Protein AF-W1XBN8-F1 (afdb_monomer_lite)

Structure (mmCIF, N/CA/C/O backbone):
data_AF-W1XBN8-F1
#
_entry.id   AF-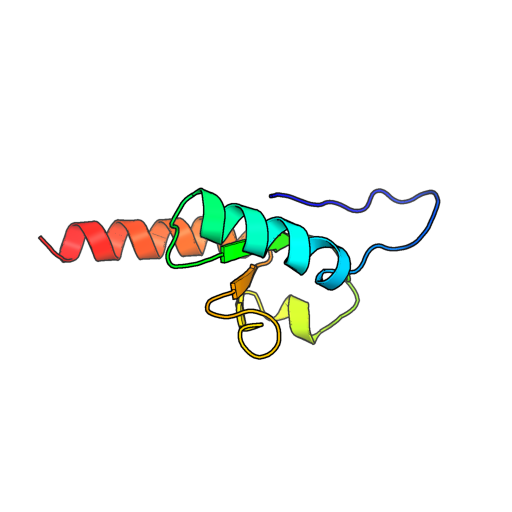W1XBN8-F1
#
loop_
_atom_site.group_PDB
_atom_site.id
_atom_site.type_symbol
_atom_site.label_atom_id
_atom_site.label_alt_id
_atom_site.label_comp_id
_atom_site.label_asym_id
_atom_site.label_entity_id
_atom_site.label_seq_id
_atom_site.pdbx_PDB_ins_code
_atom_site.Cartn_x
_atom_site.Cartn_y
_atom_site.Cartn_z
_atom_site.occupancy
_atom_site.B_iso_or_equiv
_atom_site.auth_seq_id
_atom_site.auth_comp_id
_atom_site.auth_asym_id
_atom_site.auth_atom_id
_atom_site.pdbx_PDB_model_num
ATOM 1 N N . GLU A 1 1 ? 3.577 6.410 3.152 1.00 52.31 1 GLU A N 1
ATOM 2 C CA . GLU A 1 1 ? 4.851 7.047 2.748 1.00 52.31 1 GLU A CA 1
ATOM 3 C C . GLU A 1 1 ? 5.070 6.806 1.252 1.00 52.31 1 GLU A C 1
ATOM 5 O O . GLU A 1 1 ? 4.577 5.789 0.772 1.00 52.31 1 GLU A O 1
ATOM 10 N N . MET A 1 2 ? 5.711 7.723 0.514 1.00 62.19 2 MET A N 1
ATOM 11 C CA . MET A 1 2 ? 6.038 7.552 -0.915 1.00 62.19 2 MET A CA 1
ATOM 12 C C . MET A 1 2 ? 7.558 7.409 -1.079 1.00 62.19 2 MET A C 1
ATOM 14 O O . MET A 1 2 ? 8.293 8.274 -0.602 1.00 62.19 2 MET A O 1
ATOM 18 N N . LYS A 1 3 ? 8.030 6.339 -1.737 1.00 66.31 3 LYS A N 1
ATOM 19 C CA . LYS A 1 3 ? 9.463 6.078 -1.990 1.00 66.31 3 LYS A CA 1
ATOM 20 C C . LYS A 1 3 ? 9.758 5.977 -3.488 1.00 66.31 3 LYS A C 1
ATOM 22 O O . LYS A 1 3 ? 9.050 5.269 -4.206 1.00 66.31 3 LYS A O 1
ATOM 27 N N . ASN A 1 4 ? 10.819 6.659 -3.921 1.00 60.06 4 ASN A N 1
ATOM 28 C CA . ASN A 1 4 ? 11.351 6.640 -5.286 1.00 60.06 4 ASN A CA 1
ATOM 29 C C . ASN A 1 4 ? 12.836 6.253 -5.266 1.00 60.06 4 ASN A C 1
ATOM 31 O O . ASN A 1 4 ? 13.562 6.665 -4.363 1.00 60.06 4 ASN A O 1
ATOM 35 N N . GLU A 1 5 ? 13.280 5.522 -6.286 1.00 55.94 5 GLU A N 1
ATOM 36 C CA . GLU A 1 5 ? 14.697 5.303 -6.597 1.00 55.94 5 GLU A CA 1
ATOM 37 C C . GLU A 1 5 ? 15.132 6.323 -7.661 1.00 55.94 5 GLU A C 1
ATOM 39 O O . GLU A 1 5 ? 14.455 6.484 -8.675 1.00 55.94 5 GLU A O 1
ATOM 44 N N . ALA A 1 6 ? 16.232 7.042 -7.421 1.00 53.09 6 ALA A N 1
ATOM 45 C CA . ALA A 1 6 ? 16.903 7.863 -8.427 1.00 53.09 6 ALA A CA 1
ATOM 46 C C . ALA A 1 6 ? 18.202 7.158 -8.842 1.00 53.09 6 ALA A C 1
ATOM 48 O O . ALA A 1 6 ? 19.002 6.786 -7.983 1.00 53.09 6 ALA A O 1
ATOM 49 N N . ASP A 1 7 ? 18.389 6.957 -10.148 1.00 54.72 7 ASP A N 1
ATOM 50 C CA . ASP A 1 7 ? 19.576 6.346 -10.749 1.00 54.72 7 ASP A CA 1
ATOM 51 C C . ASP A 1 7 ? 20.861 7.066 -10.314 1.00 54.72 7 ASP A C 1
ATOM 53 O O . ASP A 1 7 ? 21.067 8.237 -10.635 1.00 54.72 7 ASP A O 1
ATOM 57 N N . GLY A 1 8 ? 21.757 6.371 -9.608 1.00 52.81 8 GLY A N 1
ATOM 58 C CA . GLY A 1 8 ? 23.105 6.899 -9.397 1.00 52.81 8 GLY A CA 1
ATOM 59 C C . GLY A 1 8 ? 23.973 6.155 -8.398 1.00 52.81 8 GLY A C 1
ATOM 60 O O . GLY A 1 8 ? 25.079 5.755 -8.748 1.00 52.81 8 GLY A O 1
ATOM 61 N N . THR A 1 9 ? 23.520 5.939 -7.166 1.00 49.03 9 THR A N 1
ATOM 62 C CA . THR A 1 9 ? 24.430 5.474 -6.107 1.00 49.03 9 THR A CA 1
ATOM 63 C C . THR A 1 9 ? 23.682 4.870 -4.921 1.00 49.03 9 THR A C 1
ATOM 65 O O . THR A 1 9 ? 22.664 5.401 -4.500 1.00 49.03 9 THR A O 1
ATOM 68 N N . GLU A 1 10 ? 24.272 3.803 -4.367 1.00 50.25 10 GLU A N 1
ATOM 69 C CA . GLU A 1 10 ? 24.077 3.276 -3.005 1.00 50.25 10 GLU A CA 1
ATOM 70 C C . GLU A 1 10 ? 22.771 2.506 -2.712 1.00 50.25 10 GLU A C 1
ATOM 72 O O . GLU A 1 10 ? 21.711 3.074 -2.520 1.00 50.25 10 GLU A O 1
ATOM 77 N N . LYS A 1 11 ? 22.903 1.168 -2.620 1.00 53.72 11 LYS A N 1
ATOM 78 C CA . LYS A 1 11 ? 21.932 0.180 -2.097 1.00 53.72 11 LYS A CA 1
ATOM 79 C C . LYS A 1 11 ? 20.477 0.380 -2.556 1.00 53.72 11 LYS A C 1
ATOM 81 O O . LYS A 1 11 ? 19.704 1.060 -1.894 1.00 53.72 11 LYS A O 1
ATOM 86 N N . LYS A 1 12 ? 20.084 -0.342 -3.617 1.00 70.06 12 LYS A N 1
ATOM 87 C CA . LYS A 1 12 ? 18.669 -0.545 -3.981 1.00 70.06 12 LYS A CA 1
ATOM 88 C C . LYS A 1 12 ? 17.881 -0.954 -2.733 1.00 70.06 12 LYS A C 1
ATOM 90 O O . LYS A 1 12 ? 18.147 -2.017 -2.163 1.00 70.06 12 LYS A O 1
ATOM 95 N N . HIS A 1 13 ? 16.981 -0.085 -2.293 1.00 82.75 13 HIS A N 1
ATOM 96 C CA . HIS A 1 13 ? 16.163 -0.322 -1.115 1.00 82.75 13 HIS A CA 1
ATOM 97 C C . HIS A 1 13 ? 15.035 -1.277 -1.483 1.00 82.75 13 HIS A C 1
ATOM 99 O O . HIS A 1 13 ? 14.462 -1.195 -2.568 1.00 82.75 13 HIS A O 1
ATOM 105 N N . LYS A 1 14 ? 14.700 -2.189 -0.575 1.00 90.69 14 LYS A N 1
ATOM 106 C CA . LYS A 1 14 ? 13.571 -3.102 -0.771 1.00 90.69 14 LYS A CA 1
ATOM 107 C C . LYS A 1 14 ? 12.335 -2.560 -0.082 1.00 90.69 14 LYS A C 1
ATOM 109 O O . LYS A 1 14 ? 12.433 -1.836 0.904 1.00 90.69 14 LYS A O 1
ATOM 114 N N . ASN A 1 15 ? 11.157 -2.966 -0.547 1.00 92.44 15 ASN A N 1
ATOM 115 C CA . ASN A 1 15 ? 9.902 -2.606 0.111 1.00 92.44 15 ASN A CA 1
ATOM 116 C C . ASN A 1 15 ? 9.901 -3.026 1.591 1.00 92.44 15 ASN A C 1
ATOM 118 O O . ASN A 1 15 ? 9.470 -2.253 2.448 1.00 92.44 15 ASN A O 1
ATOM 122 N N . ALA A 1 16 ? 10.470 -4.201 1.885 1.00 93.31 16 ALA A N 1
ATOM 123 C CA . ALA A 1 16 ? 10.588 -4.749 3.234 1.00 93.31 16 ALA A CA 1
ATOM 124 C C . ALA A 1 16 ? 11.368 -3.858 4.215 1.00 93.31 16 ALA A C 1
ATOM 126 O O . ALA A 1 16 ? 11.088 -3.883 5.415 1.00 93.31 16 ALA A O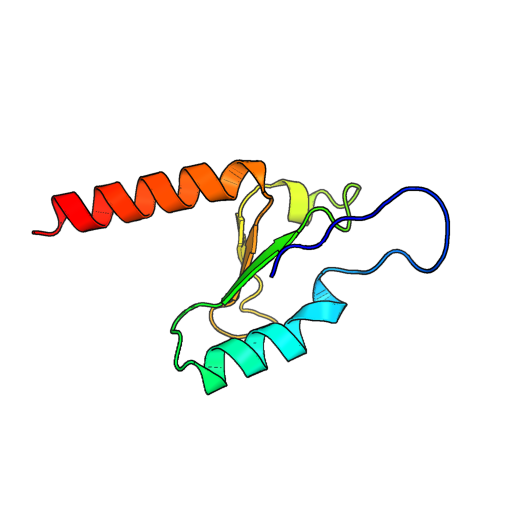 1
ATOM 127 N N . ASP A 1 17 ? 12.279 -3.011 3.721 1.00 93.94 17 ASP A N 1
ATOM 128 C CA . ASP A 1 17 ? 13.047 -2.090 4.566 1.00 93.94 17 ASP A CA 1
ATOM 129 C C . ASP A 1 17 ? 12.136 -1.071 5.284 1.00 93.94 17 ASP A C 1
ATOM 131 O O . ASP A 1 17 ? 12.507 -0.536 6.328 1.00 93.94 17 ASP A O 1
ATOM 135 N N . PHE A 1 18 ? 10.926 -0.829 4.763 1.00 95.00 18 PHE A N 1
ATOM 136 C CA . PHE A 1 18 ? 9.988 0.182 5.265 1.00 95.00 18 PHE A CA 1
ATOM 137 C C . PHE A 1 18 ? 8.822 -0.394 6.078 1.00 95.00 18 PHE A C 1
ATOM 139 O O . PHE A 1 18 ? 8.094 0.362 6.724 1.00 95.00 18 PHE A O 1
ATOM 146 N N . TYR A 1 19 ? 8.621 -1.716 6.087 1.00 96.00 19 TYR A N 1
ATOM 147 C CA . TYR A 1 19 ? 7.427 -2.314 6.699 1.00 96.00 19 TYR A CA 1
ATOM 148 C C . TYR A 1 19 ? 7.349 -2.071 8.207 1.00 96.00 19 TYR A C 1
ATOM 150 O O . TYR A 1 19 ? 6.291 -1.727 8.732 1.00 96.00 19 TYR A O 1
ATOM 158 N N . LYS A 1 20 ? 8.479 -2.179 8.915 1.00 96.88 20 LYS A N 1
ATOM 159 C CA . LYS A 1 20 ? 8.529 -1.984 10.370 1.00 96.88 20 LYS A CA 1
ATOM 160 C C . LYS A 1 20 ? 8.107 -0.575 10.789 1.00 96.88 20 LYS A C 1
ATOM 162 O O . LYS A 1 20 ? 7.384 -0.419 11.772 1.00 96.88 20 LYS A O 1
ATOM 167 N N . GLU A 1 21 ? 8.587 0.440 10.076 1.00 96.50 21 GLU A N 1
ATOM 168 C CA . GLU A 1 21 ? 8.248 1.835 10.357 1.00 96.50 21 GLU A CA 1
ATOM 169 C C . GLU A 1 21 ? 6.785 2.116 10.007 1.00 96.50 21 GLU A C 1
ATOM 171 O O . GLU A 1 21 ? 6.055 2.677 10.822 1.00 96.50 21 GLU A O 1
ATOM 176 N N . LEU A 1 22 ? 6.316 1.613 8.864 1.00 96.94 22 LEU A N 1
ATOM 177 C CA . LEU A 1 22 ? 4.926 1.761 8.446 1.00 96.94 22 LEU A CA 1
ATOM 178 C C . LEU A 1 22 ? 3.933 1.090 9.411 1.00 96.94 22 LEU A C 1
ATOM 180 O O . LEU A 1 22 ? 2.880 1.654 9.709 1.00 96.94 22 LEU A O 1
ATOM 184 N N . ASP A 1 23 ? 4.244 -0.103 9.915 1.00 97.12 23 ASP A N 1
ATOM 185 C CA . ASP A 1 23 ? 3.393 -0.794 10.887 1.00 97.12 23 ASP A CA 1
ATOM 186 C C . ASP A 1 23 ? 3.406 -0.107 12.261 1.00 97.12 23 ASP A C 1
ATOM 188 O O . ASP A 1 23 ? 2.365 -0.020 12.918 1.00 97.12 23 ASP A O 1
ATOM 192 N N . LYS A 1 24 ? 4.550 0.450 12.682 1.00 97.12 24 LYS A N 1
ATOM 193 C CA . LYS A 1 24 ? 4.615 1.315 13.868 1.00 97.12 24 LYS A CA 1
ATOM 194 C C . LYS A 1 24 ? 3.666 2.505 13.703 1.00 97.12 24 LYS A C 1
ATOM 196 O O . LYS A 1 24 ? 2.804 2.711 14.556 1.00 97.12 24 LYS A O 1
ATOM 201 N N . ASP A 1 25 ? 3.765 3.212 12.582 1.00 96.38 25 ASP A N 1
ATOM 202 C CA . ASP A 1 25 ? 2.896 4.336 12.235 1.00 96.38 25 ASP A CA 1
ATOM 203 C C . ASP A 1 25 ? 1.411 3.951 12.244 1.00 96.38 25 ASP A C 1
ATOM 205 O O . ASP A 1 25 ? 0.579 4.677 12.794 1.00 96.38 25 ASP A O 1
ATOM 209 N N . ARG A 1 26 ? 1.068 2.790 11.671 1.00 96.62 26 ARG A N 1
ATOM 210 C CA . ARG A 1 26 ? -0.298 2.247 11.658 1.00 96.62 26 ARG A CA 1
ATOM 211 C C . ARG A 1 26 ? -0.840 2.066 13.075 1.00 96.62 26 ARG A C 1
ATOM 213 O O . ARG A 1 26 ? -1.962 2.488 13.356 1.00 96.62 26 ARG A O 1
ATOM 220 N N . ARG A 1 27 ? -0.051 1.466 13.973 1.00 96.00 27 ARG A N 1
ATOM 221 C CA . ARG A 1 27 ? -0.441 1.220 15.373 1.00 96.00 27 ARG A CA 1
ATOM 222 C C . ARG A 1 27 ? -0.562 2.515 16.169 1.00 96.00 27 ARG A C 1
ATOM 224 O O . ARG A 1 27 ? -1.542 2.689 16.889 1.00 96.00 27 ARG A O 1
ATOM 231 N N . GLU A 1 28 ? 0.390 3.432 16.014 1.00 97.31 28 GLU A N 1
ATOM 232 C CA . GLU A 1 28 ? 0.387 4.730 16.703 1.00 97.31 28 GLU A CA 1
ATOM 233 C C . GLU A 1 28 ? -0.808 5.593 16.286 1.00 97.31 28 GLU A C 1
ATOM 235 O O . GLU A 1 28 ? -1.463 6.207 17.129 1.00 97.31 28 GLU A O 1
ATOM 240 N N . LYS A 1 29 ? -1.150 5.580 14.994 1.00 95.81 29 LYS A N 1
ATOM 241 C CA . LYS A 1 29 ? -2.283 6.331 14.434 1.00 95.81 29 LYS A CA 1
ATOM 242 C C . LYS A 1 29 ? -3.618 5.586 14.539 1.00 95.81 29 LYS A C 1
ATOM 244 O O . LYS A 1 29 ? -4.643 6.134 14.144 1.00 95.81 29 LYS A O 1
ATOM 249 N N . LYS A 1 30 ? -3.623 4.361 15.084 1.00 94.06 30 LYS A N 1
ATOM 250 C CA . LYS A 1 30 ? -4.796 3.472 15.186 1.00 94.06 30 LYS A CA 1
ATOM 251 C C . LYS A 1 30 ? -5.496 3.255 13.837 1.00 94.06 30 LYS A C 1
ATOM 253 O O . LYS A 1 30 ? -6.721 3.167 13.770 1.00 94.06 30 LYS A O 1
ATOM 258 N N . CYS A 1 31 ? -4.720 3.181 12.760 1.00 92.88 31 CYS A N 1
ATOM 259 C CA . CYS A 1 31 ? -5.235 2.890 11.430 1.00 92.88 31 CYS A CA 1
ATOM 260 C C . CYS A 1 31 ? -5.496 1.388 11.285 1.00 92.88 31 CYS A C 1
ATOM 262 O O . CYS A 1 31 ? -4.693 0.559 11.713 1.00 92.88 31 CYS A O 1
ATOM 264 N N . GLU A 1 32 ? -6.605 1.030 10.641 1.00 92.62 32 GLU A N 1
ATOM 265 C CA . GLU A 1 32 ? -6.910 -0.376 10.384 1.00 92.62 32 GLU A CA 1
ATOM 266 C C . GLU A 1 32 ? -5.944 -0.984 9.356 1.00 92.62 32 GLU A C 1
ATOM 268 O O . GLU A 1 32 ? -5.436 -2.083 9.569 1.00 92.62 32 GLU A O 1
ATOM 273 N N . TYR A 1 33 ? -5.639 -0.233 8.295 1.00 92.75 33 TYR A N 1
ATOM 274 C CA . TYR A 1 33 ? -4.815 -0.677 7.173 1.00 92.75 33 TYR A CA 1
ATOM 275 C C . TYR A 1 33 ? -3.557 0.179 7.018 1.00 92.75 33 TYR A C 1
ATOM 277 O O . TYR A 1 33 ? -3.584 1.391 7.245 1.00 92.75 33 TYR A O 1
ATOM 285 N N . ALA A 1 34 ? -2.468 -0.453 6.582 1.00 95.38 34 ALA A N 1
ATOM 286 C CA . ALA A 1 34 ? -1.249 0.212 6.135 1.00 95.38 34 ALA A CA 1
ATOM 287 C C . ALA A 1 34 ? -1.079 0.039 4.623 1.00 95.38 34 ALA A C 1
ATOM 289 O O . ALA A 1 34 ? -1.149 -1.075 4.111 1.00 95.38 34 ALA A O 1
ATOM 290 N N . VAL A 1 35 ? -0.812 1.134 3.912 1.00 93.94 35 VAL A N 1
ATOM 291 C CA . VAL A 1 35 ? -0.549 1.108 2.467 1.00 93.94 35 VAL A CA 1
ATOM 292 C C . VAL A 1 35 ? 0.801 1.763 2.194 1.00 93.94 35 VAL A C 1
ATOM 294 O O . VAL A 1 35 ? 0.981 2.962 2.429 1.00 93.94 35 VAL A O 1
ATOM 297 N N . LEU A 1 36 ? 1.753 0.974 1.697 1.00 94.94 36 LEU A N 1
ATOM 298 C CA . LEU A 1 36 ? 3.033 1.454 1.188 1.00 94.94 36 LEU A CA 1
ATOM 299 C C . LEU A 1 36 ? 2.892 1.767 -0.300 1.00 94.94 36 LEU A C 1
ATOM 301 O O . LEU A 1 36 ? 2.597 0.875 -1.090 1.00 94.94 36 LEU A O 1
ATOM 305 N N . VAL A 1 37 ? 3.138 3.016 -0.698 1.00 93.06 37 VAL A N 1
ATOM 306 C CA . VAL A 1 37 ? 3.156 3.403 -2.114 1.00 93.06 37 VAL A CA 1
ATOM 307 C C . VAL A 1 37 ? 4.609 3.488 -2.575 1.00 93.06 37 VAL 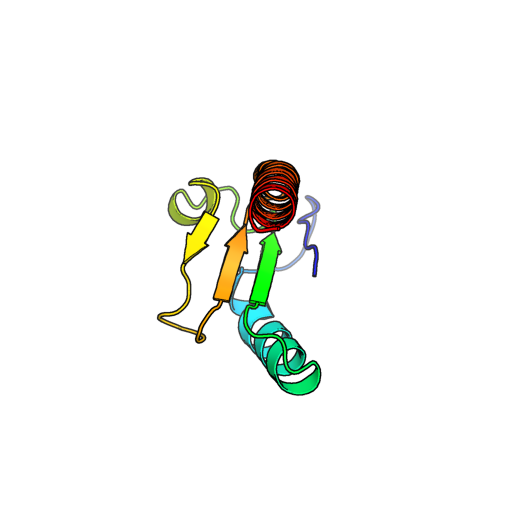A C 1
ATOM 309 O O . VAL A 1 37 ? 5.359 4.335 -2.088 1.00 93.06 37 VAL A O 1
ATOM 312 N N . SER A 1 38 ? 5.023 2.601 -3.482 1.00 90.12 38 SER A N 1
ATOM 313 C CA . SER A 1 38 ? 6.447 2.389 -3.776 1.00 90.12 38 SER A CA 1
ATOM 314 C C . SER A 1 38 ? 6.745 2.159 -5.257 1.00 90.12 38 SER A C 1
ATOM 316 O O . SER A 1 38 ? 6.072 1.370 -5.925 1.00 90.12 38 SER A O 1
ATOM 318 N N . MET A 1 39 ? 7.801 2.813 -5.750 1.00 89.38 39 MET A N 1
ATOM 319 C CA . MET A 1 39 ? 8.428 2.547 -7.055 1.00 89.38 39 MET A CA 1
ATOM 320 C C . MET A 1 39 ? 9.658 1.627 -6.954 1.00 89.38 39 MET A C 1
ATOM 322 O O . MET A 1 39 ? 10.294 1.358 -7.968 1.00 89.38 39 MET A O 1
ATOM 326 N N . LEU A 1 40 ? 9.997 1.147 -5.752 1.00 90.06 40 LEU A N 1
ATOM 327 C CA . LEU A 1 40 ? 11.156 0.281 -5.513 1.00 90.06 40 LEU A CA 1
ATOM 328 C C . LEU A 1 40 ? 10.963 -1.105 -6.124 1.00 90.06 40 LEU A C 1
ATOM 330 O O . LEU A 1 40 ? 9.832 -1.563 -6.302 1.00 90.06 40 LEU A O 1
ATOM 334 N N . GLU A 1 41 ? 12.067 -1.808 -6.371 1.00 88.31 41 GLU A N 1
ATOM 335 C CA . GLU A 1 41 ? 12.040 -3.162 -6.936 1.00 88.31 41 GLU A CA 1
ATOM 336 C C . GLU A 1 41 ? 11.254 -3.199 -8.261 1.00 88.31 41 GLU A C 1
ATOM 338 O O . GLU A 1 41 ? 10.351 -4.017 -8.443 1.00 88.31 41 GLU A O 1
ATOM 343 N N . ALA A 1 42 ? 11.554 -2.269 -9.175 1.00 85.25 42 ALA A N 1
ATOM 344 C CA . ALA A 1 42 ? 10.877 -2.159 -10.470 1.00 85.25 42 ALA A CA 1
ATOM 345 C C . ALA A 1 42 ? 11.011 -3.429 -11.332 1.00 85.25 42 ALA A C 1
ATOM 347 O O . ALA A 1 42 ? 10.112 -3.731 -12.108 1.00 85.25 42 ALA A O 1
ATOM 348 N N . ASP A 1 43 ? 12.083 -4.203 -11.144 1.00 85.38 43 ASP A N 1
ATOM 349 C CA . ASP A 1 43 ? 12.333 -5.469 -11.847 1.00 85.38 43 ASP A CA 1
ATOM 350 C C . ASP A 1 43 ? 11.621 -6.678 -11.193 1.00 85.38 43 ASP A C 1
ATOM 352 O O . ASP A 1 43 ? 11.764 -7.808 -11.653 1.00 85.38 43 ASP A O 1
ATOM 356 N N . ASN A 1 44 ? 10.890 -6.477 -10.087 1.00 86.94 44 ASN A N 1
ATOM 357 C CA . ASN A 1 44 ? 10.196 -7.545 -9.368 1.00 86.94 44 ASN A CA 1
ATOM 358 C C . ASN A 1 44 ? 8.735 -7.659 -9.835 1.00 86.94 44 ASN A C 1
ATOM 360 O O . ASN A 1 44 ? 7.874 -6.867 -9.435 1.00 86.94 44 ASN A O 1
ATOM 364 N N . ASP A 1 45 ? 8.453 -8.686 -10.642 1.00 86.94 45 ASP A N 1
ATOM 365 C CA . ASP A 1 45 ? 7.126 -8.952 -11.213 1.00 86.94 45 ASP A CA 1
ATOM 366 C C . ASP A 1 45 ? 6.023 -9.074 -10.158 1.00 86.94 45 ASP A C 1
ATOM 368 O O . ASP A 1 45 ? 4.894 -8.650 -10.405 1.00 86.94 45 ASP A O 1
ATOM 372 N N . TYR A 1 46 ? 6.343 -9.573 -8.958 1.00 88.81 46 TYR A N 1
ATOM 373 C CA . TYR A 1 46 ? 5.384 -9.687 -7.859 1.00 88.81 46 TYR A CA 1
ATOM 374 C C . TYR A 1 46 ? 4.777 -8.322 -7.500 1.00 88.81 46 TYR A C 1
ATOM 376 O O . TYR A 1 46 ? 3.555 -8.178 -7.443 1.00 88.81 46 TYR A O 1
ATOM 384 N N . PHE A 1 47 ? 5.619 -7.293 -7.355 1.00 87.56 47 PHE A N 1
ATOM 385 C CA . PHE A 1 47 ? 5.195 -5.933 -7.001 1.00 87.56 47 PHE A CA 1
ATOM 386 C C . PHE A 1 47 ? 4.652 -5.123 -8.185 1.00 87.56 47 PHE A C 1
ATOM 388 O O . PHE A 1 47 ? 4.004 -4.096 -7.982 1.00 87.56 47 PHE A O 1
ATOM 395 N N . ASN A 1 48 ? 4.850 -5.588 -9.419 1.00 85.25 48 ASN A N 1
ATOM 396 C CA . ASN A 1 48 ? 4.321 -4.940 -10.622 1.00 85.25 48 ASN A CA 1
ATOM 397 C C . ASN A 1 48 ? 2.867 -5.315 -10.945 1.00 85.25 48 ASN A C 1
ATOM 399 O O . ASN A 1 48 ? 2.270 -4.721 -11.840 1.00 85.25 48 ASN A O 1
ATOM 403 N N . THR A 1 49 ? 2.261 -6.230 -10.183 1.00 84.25 49 THR A N 1
ATOM 404 C CA . THR A 1 49 ? 0.848 -6.627 -10.336 1.00 84.25 49 THR A CA 1
ATOM 405 C C . THR A 1 49 ? -0.160 -5.562 -9.874 1.00 84.25 49 THR A C 1
ATOM 407 O O . THR A 1 49 ? -1.353 -5.679 -10.149 1.00 84.25 49 THR A O 1
ATOM 410 N N . GLY A 1 50 ? 0.305 -4.490 -9.221 1.00 82.25 50 GLY A N 1
ATOM 411 C CA . GLY A 1 50 ? -0.482 -3.297 -8.903 1.00 82.25 50 GLY A CA 1
ATOM 412 C C . GLY A 1 50 ? -0.755 -3.114 -7.412 1.00 82.25 50 GLY A C 1
ATOM 413 O O . GLY A 1 50 ? -0.209 -2.181 -6.821 1.00 82.25 50 GLY A O 1
ATOM 414 N N . ILE A 1 51 ? -1.589 -3.976 -6.817 1.00 90.56 51 ILE A N 1
ATOM 415 C CA . ILE A 1 51 ? -1.891 -4.004 -5.374 1.00 90.56 51 ILE A CA 1
ATOM 416 C C . ILE A 1 51 ? -1.491 -5.374 -4.837 1.00 90.56 51 ILE A C 1
ATOM 418 O O . ILE A 1 51 ? -2.070 -6.387 -5.220 1.00 90.56 51 ILE A O 1
ATOM 422 N N . VAL A 1 52 ? -0.520 -5.390 -3.932 1.00 93.44 52 VAL A N 1
ATOM 423 C CA . VAL A 1 52 ? 0.041 -6.611 -3.362 1.00 93.44 52 VAL A CA 1
ATOM 424 C C . VAL A 1 52 ? -0.276 -6.689 -1.880 1.00 93.44 52 VAL A C 1
ATOM 426 O O . VAL A 1 52 ? -0.003 -5.751 -1.131 1.00 93.44 52 VAL A O 1
ATOM 429 N N . ASP A 1 53 ? -0.824 -7.826 -1.461 1.00 94.19 53 ASP A N 1
ATOM 430 C CA . ASP A 1 53 ? -1.049 -8.158 -0.058 1.00 94.19 53 ASP A CA 1
ATOM 431 C C . ASP A 1 53 ? 0.253 -8.678 0.576 1.00 94.19 53 ASP A C 1
ATOM 433 O O . ASP A 1 53 ? 0.848 -9.656 0.114 1.00 94.19 53 ASP A O 1
ATOM 437 N N . VAL A 1 54 ? 0.709 -8.007 1.636 1.00 94.75 54 VAL A N 1
ATOM 438 C CA . VAL A 1 54 ? 1.887 -8.402 2.429 1.00 94.75 54 VAL A CA 1
ATOM 439 C C . VAL A 1 54 ? 1.515 -8.705 3.886 1.00 94.75 54 VAL A C 1
ATOM 441 O O . VAL A 1 54 ? 2.362 -8.690 4.778 1.00 94.75 54 VAL A O 1
ATOM 444 N N . SER A 1 55 ? 0.245 -9.043 4.132 1.00 93.31 55 SER A N 1
ATOM 445 C CA . SER A 1 55 ? -0.292 -9.388 5.455 1.00 93.31 55 SER A CA 1
ATOM 446 C C . SER A 1 55 ? 0.369 -10.597 6.114 1.00 93.31 55 SER A C 1
ATOM 448 O O . SER A 1 55 ? 0.318 -10.726 7.336 1.00 93.31 55 SER A O 1
ATOM 450 N N . HIS A 1 56 ? 1.027 -11.448 5.322 1.00 93.50 56 HIS A N 1
ATOM 451 C CA . HIS A 1 56 ? 1.835 -12.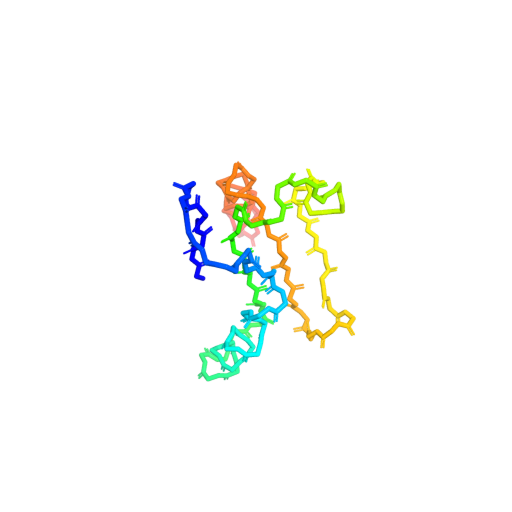561 5.812 1.00 93.50 56 HIS A CA 1
ATOM 452 C C . HIS A 1 56 ? 3.091 -12.105 6.577 1.00 93.50 56 HIS A C 1
ATOM 454 O O . HIS A 1 56 ? 3.575 -12.855 7.421 1.00 93.50 56 HIS A O 1
ATOM 460 N N . GLU A 1 57 ? 3.601 -10.895 6.317 1.00 94.25 57 GLU A N 1
ATOM 461 C CA . GLU A 1 57 ? 4.686 -10.285 7.098 1.00 94.25 57 GLU A CA 1
ATOM 462 C C . GLU A 1 57 ? 4.152 -9.326 8.168 1.00 94.25 57 GLU A C 1
ATOM 464 O O . GLU A 1 57 ? 4.554 -9.403 9.331 1.00 94.25 57 GLU A O 1
ATOM 469 N N . TYR A 1 58 ? 3.230 -8.434 7.790 1.00 95.50 58 TYR A N 1
ATOM 470 C CA . TYR A 1 58 ? 2.643 -7.436 8.686 1.00 95.50 58 TYR A CA 1
ATOM 471 C C . TYR A 1 58 ? 1.137 -7.322 8.480 1.00 95.50 58 TYR A C 1
ATOM 473 O O . TYR A 1 58 ? 0.675 -6.955 7.406 1.00 95.50 58 TYR A O 1
ATOM 481 N N . GLU A 1 59 ? 0.366 -7.579 9.535 1.00 95.00 59 GLU A N 1
ATOM 482 C CA . GLU A 1 59 ? -1.096 -7.638 9.484 1.00 95.00 59 GLU A CA 1
ATOM 483 C C . GLU A 1 59 ? -1.733 -6.405 8.807 1.00 95.00 59 GLU A C 1
ATOM 485 O O . GLU A 1 59 ? -1.422 -5.260 9.151 1.00 95.00 59 GLU A O 1
ATOM 490 N N . LYS A 1 60 ? -2.672 -6.649 7.878 1.00 94.56 60 LYS A N 1
ATOM 491 C CA . LYS A 1 60 ? -3.439 -5.616 7.153 1.00 94.56 60 LYS A CA 1
ATOM 492 C C . LYS A 1 60 ? -2.566 -4.597 6.396 1.00 94.56 60 LYS A C 1
ATOM 494 O O . LYS A 1 60 ? -2.908 -3.411 6.320 1.00 94.56 60 LYS A O 1
ATOM 499 N N . MET A 1 61 ? -1.444 -5.049 5.835 1.00 96.69 61 MET A N 1
ATOM 500 C CA . MET A 1 61 ? -0.527 -4.219 5.053 1.00 96.69 61 MET A CA 1
ATOM 501 C C . MET A 1 61 ? -0.551 -4.561 3.559 1.00 96.69 61 MET A C 1
ATOM 503 O O . MET A 1 61 ? -0.549 -5.729 3.172 1.00 96.69 61 MET A O 1
ATOM 507 N N . TYR A 1 62 ? -0.512 -3.520 2.727 1.00 94.94 62 TYR A N 1
ATOM 508 C CA . TYR A 1 62 ? -0.484 -3.618 1.270 1.00 94.94 62 TYR A CA 1
ATOM 509 C C . TYR A 1 62 ? 0.644 -2.776 0.672 1.00 94.94 62 TYR A C 1
ATOM 511 O O . TYR A 1 62 ? 0.938 -1.682 1.160 1.00 94.94 62 TYR A O 1
ATOM 519 N N . VAL A 1 63 ? 1.229 -3.250 -0.426 1.00 94.75 63 VAL A N 1
ATOM 520 C CA . VAL A 1 63 ? 2.166 -2.487 -1.264 1.00 94.75 63 VAL A CA 1
ATOM 521 C C . VAL A 1 63 ? 1.480 -2.153 -2.583 1.00 94.75 63 VAL A C 1
ATOM 523 O O . VAL A 1 63 ? 0.899 -3.024 -3.224 1.00 94.75 63 VAL A O 1
ATOM 526 N N . VAL A 1 64 ? 1.522 -0.885 -2.985 1.00 93.12 64 VAL A N 1
ATOM 527 C CA . VAL A 1 64 ? 0.803 -0.372 -4.154 1.00 93.12 64 VAL A CA 1
ATOM 528 C C . VAL A 1 64 ? 1.740 0.441 -5.042 1.00 93.12 64 VAL A C 1
ATOM 530 O O . VAL A 1 64 ? 2.480 1.306 -4.567 1.00 93.12 64 VAL A O 1
ATOM 533 N N . ARG A 1 65 ? 1.689 0.206 -6.356 1.00 90.94 65 ARG A N 1
ATOM 534 C CA . ARG A 1 65 ? 2.368 1.069 -7.335 1.00 90.94 65 ARG A CA 1
ATOM 535 C C . ARG A 1 65 ? 1.624 2.414 -7.462 1.00 90.94 65 ARG A C 1
ATOM 537 O O . ARG A 1 65 ? 0.391 2.410 -7.525 1.00 90.94 65 ARG A O 1
ATOM 544 N N . PRO A 1 66 ? 2.312 3.570 -7.547 1.00 88.12 66 PRO A N 1
ATOM 545 C CA . PRO A 1 66 ? 1.676 4.895 -7.573 1.00 88.12 66 PRO A CA 1
ATOM 546 C C . PRO A 1 66 ? 0.562 5.066 -8.614 1.00 88.12 66 PRO A C 1
ATOM 548 O O . PRO A 1 66 ? -0.430 5.742 -8.346 1.00 88.12 66 PRO A O 1
ATOM 551 N N . GLN A 1 67 ? 0.685 4.420 -9.776 1.00 85.69 67 GLN A N 1
ATOM 552 C CA . GLN A 1 67 ? -0.296 4.471 -10.865 1.00 85.69 67 GLN A CA 1
ATOM 553 C C . GLN A 1 67 ? -1.667 3.922 -10.437 1.00 85.69 67 GLN A C 1
ATOM 555 O O . GLN A 1 67 ? -2.702 4.437 -10.857 1.00 85.69 67 GLN A O 1
ATOM 560 N N . PHE A 1 68 ? -1.687 2.919 -9.556 1.00 84.38 68 PHE A N 1
ATOM 561 C CA . PHE A 1 68 ? -2.917 2.315 -9.042 1.00 84.38 68 PHE A CA 1
ATOM 562 C C . PHE A 1 68 ? -3.461 3.039 -7.809 1.00 84.38 68 PHE A C 1
ATOM 564 O O . PHE A 1 68 ? -4.634 2.884 -7.482 1.00 84.38 68 PHE A O 1
ATOM 571 N N . PHE A 1 69 ? -2.657 3.871 -7.142 1.00 84.12 69 PHE A N 1
ATOM 572 C CA . PHE A 1 69 ? -3.070 4.562 -5.920 1.00 84.12 69 PHE A CA 1
ATOM 573 C C . PHE A 1 69 ? -4.238 5.532 -6.155 1.00 84.12 69 PHE A C 1
ATOM 575 O O . PHE A 1 69 ? -5.196 5.554 -5.384 1.00 84.12 69 PHE A O 1
ATOM 582 N N . ILE A 1 70 ? -4.213 6.284 -7.261 1.00 84.81 70 ILE A N 1
ATOM 583 C CA . ILE A 1 70 ? -5.319 7.184 -7.628 1.00 84.81 70 ILE A CA 1
ATOM 584 C C . ILE A 1 70 ? -6.599 6.392 -7.928 1.00 84.81 70 ILE A C 1
ATOM 586 O O . ILE A 1 70 ? -7.683 6.794 -7.506 1.00 84.81 70 ILE A O 1
ATOM 590 N N . GLN A 1 71 ? -6.475 5.244 -8.606 1.00 82.00 71 GLN A N 1
ATOM 591 C CA . GLN A 1 71 ? -7.613 4.367 -8.897 1.00 82.00 71 GLN A CA 1
ATOM 592 C C . GLN A 1 71 ? -8.202 3.776 -7.609 1.00 82.00 71 GLN A C 1
ATOM 594 O O . GLN A 1 71 ? -9.417 3.802 -7.429 1.00 82.00 71 GLN A O 1
ATOM 599 N N . LEU A 1 72 ? -7.353 3.334 -6.674 1.00 83.75 72 LEU A N 1
ATOM 600 C CA . LEU A 1 72 ? -7.764 2.846 -5.356 1.00 83.75 72 LEU A CA 1
ATOM 601 C C . LEU A 1 72 ? -8.561 3.909 -4.585 1.00 83.75 72 LEU A C 1
ATOM 603 O O . LEU A 1 72 ? -9.641 3.618 -4.074 1.00 83.75 72 LEU A O 1
ATOM 607 N N . ILE A 1 73 ? -8.071 5.152 -4.540 1.00 85.44 73 ILE A N 1
ATOM 608 C CA . ILE A 1 73 ? -8.785 6.262 -3.890 1.00 85.44 73 ILE A CA 1
ATOM 609 C C . ILE A 1 73 ? -10.132 6.515 -4.574 1.00 85.44 73 ILE A C 1
ATOM 611 O O . ILE A 1 73 ? -11.134 6.713 -3.889 1.00 85.44 73 ILE A O 1
ATOM 615 N N . GLY A 1 74 ? -10.178 6.489 -5.909 1.00 86.50 74 GLY A N 1
ATOM 616 C CA . GLY A 1 74 ? -11.421 6.642 -6.665 1.00 86.50 74 GLY A CA 1
ATOM 617 C C . GLY A 1 74 ? -12.458 5.570 -6.319 1.00 86.50 74 GLY A C 1
ATOM 618 O O . GLY A 1 74 ? -13.618 5.898 -6.067 1.00 86.50 74 GLY A O 1
ATOM 619 N N . LEU A 1 75 ? -12.032 4.306 -6.238 1.00 83.88 75 LEU A N 1
ATOM 620 C CA . LEU A 1 75 ? -12.889 3.183 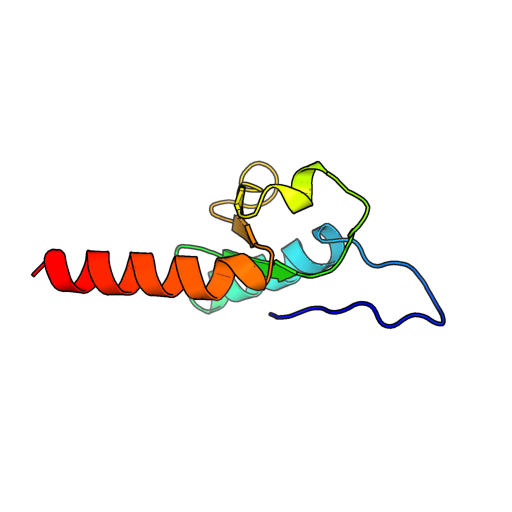-5.851 1.00 83.88 75 LEU A CA 1
ATOM 621 C C . LEU A 1 75 ? -13.407 3.330 -4.420 1.00 83.88 75 LEU A C 1
ATOM 623 O O . LEU A 1 75 ? -14.613 3.239 -4.202 1.00 83.88 75 LEU A O 1
ATOM 627 N N . LEU A 1 76 ? -12.523 3.621 -3.461 1.00 85.06 76 LEU A N 1
ATOM 628 C CA . LEU A 1 76 ? -12.903 3.828 -2.062 1.00 85.06 76 LEU A CA 1
ATOM 629 C C . LEU A 1 76 ? -13.872 5.003 -1.907 1.00 85.06 76 LEU A C 1
ATOM 631 O O . LEU A 1 76 ? -14.870 4.891 -1.200 1.00 85.06 76 LEU A O 1
ATOM 635 N N . ARG A 1 77 ? -13.622 6.114 -2.610 1.00 85.12 77 ARG A N 1
ATOM 636 C CA . ARG A 1 77 ? -14.504 7.285 -2.612 1.00 85.12 77 ARG A CA 1
ATOM 637 C C . ARG A 1 77 ? -15.894 6.936 -3.1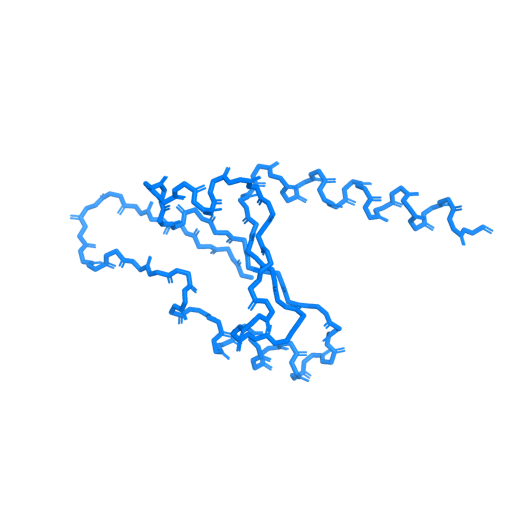37 1.00 85.12 77 ARG A C 1
ATOM 639 O O . ARG A 1 77 ? -16.884 7.305 -2.514 1.00 85.12 77 ARG A O 1
ATOM 646 N N . ASN A 1 78 ? -15.980 6.241 -4.268 1.00 81.38 78 ASN A N 1
ATOM 647 C CA . ASN A 1 78 ? -17.264 5.871 -4.862 1.00 81.38 78 ASN A CA 1
ATOM 648 C C . ASN A 1 78 ? -18.013 4.839 -4.009 1.00 81.38 78 ASN A C 1
ATOM 650 O O . ASN A 1 78 ? -19.223 4.958 -3.844 1.00 81.38 78 ASN A O 1
ATOM 654 N N . ALA A 1 79 ? -17.308 3.865 -3.427 1.00 81.88 79 ALA A N 1
ATOM 655 C CA . ALA A 1 79 ? -17.897 2.905 -2.497 1.00 81.88 79 ALA A CA 1
ATOM 656 C C . ALA A 1 79 ? -18.448 3.599 -1.242 1.00 81.88 79 ALA A C 1
ATOM 658 O O . ALA A 1 79 ? -19.572 3.320 -0.842 1.00 81.88 79 ALA A O 1
ATOM 659 N N . ALA A 1 80 ? -17.705 4.552 -0.671 1.00 81.94 80 ALA A N 1
ATOM 660 C CA . ALA A 1 80 ? -18.160 5.330 0.479 1.00 81.94 80 ALA A CA 1
ATOM 661 C C . ALA A 1 80 ? -19.388 6.200 0.157 1.00 81.94 80 ALA A C 1
ATOM 663 O O . ALA A 1 80 ? -20.289 6.309 0.981 1.00 81.94 80 ALA A O 1
ATOM 664 N N . LEU A 1 81 ? -19.449 6.791 -1.042 1.00 80.31 81 LEU A N 1
ATOM 665 C CA . LEU A 1 81 ? -20.593 7.598 -1.483 1.00 80.31 81 LEU A CA 1
ATOM 666 C C . LEU A 1 81 ? -21.850 6.763 -1.771 1.00 80.31 81 LEU A C 1
ATOM 668 O O . LEU A 1 81 ? -22.948 7.255 -1.550 1.00 80.31 81 LEU A O 1
ATOM 672 N N . ASN A 1 82 ? -21.695 5.525 -2.248 1.00 71.50 82 ASN A N 1
ATOM 673 C CA . ASN A 1 82 ? -22.807 4.603 -2.519 1.00 71.50 82 ASN A CA 1
ATOM 674 C C . ASN A 1 82 ? -23.237 3.780 -1.288 1.00 71.50 82 ASN A C 1
ATOM 676 O O . ASN A 1 82 ? -24.170 2.988 -1.382 1.00 71.50 82 ASN A O 1
ATOM 680 N N . SER A 1 83 ? -22.529 3.916 -0.163 1.00 59.00 83 SER A N 1
ATOM 681 C CA . SER A 1 83 ? -22.811 3.224 1.101 1.00 59.00 83 SER A CA 1
ATOM 682 C C . SER A 1 83 ? -23.584 4.098 2.107 1.00 59.00 83 SER A C 1
ATOM 684 O O . SER A 1 83 ? -23.707 3.704 3.270 1.00 59.00 83 SER A O 1
ATOM 686 N N . LEU A 1 84 ? -24.076 5.267 1.673 1.00 48.06 84 LEU A N 1
ATOM 687 C CA . LEU A 1 84 ? -25.060 6.106 2.372 1.00 48.06 84 LEU A CA 1
ATOM 688 C C . LEU A 1 84 ? -26.458 5.861 1.795 1.00 48.06 84 LEU A C 1
ATOM 690 O O . LEU A 1 84 ? -27.416 5.867 2.598 1.00 48.06 84 LEU A O 1
#

Foldseek 3Di:
DEDDDDPDDDDQDDPVVCPVVQLVVCVVVVPQAGEAAYPGPVVDPQLVVAWHDPCVPPNRYIYGHPVCPVVVVVVVVVVVVVVD

Organism: NCBI:txid408170

Secondary structure (DSSP, 8-state):
-EE---TTSS----GGGGHHHHHHHHHHTT-S-EEEEE---TT-TTGGGSEEE-TTTSTTEEEE-HHHHHHHHHHHHHHHHHT-

Radius of gyration: 14.09 Å; chains: 1; bounding box: 50×20×28 Å

pLDDT: mean 84.57, std 13.87, range [48.06, 97.31]

Sequence (84 aa):
EMKNEADGTEKKHKNADFYKELDKDRREKKCEYAVLVSMLEADNDYFNTGIVDVSHEYEKMYVVRPQFFIQLIGLLRNAALNSL

InterPro domains:
  IPR019219 Protein of unknown function DUF2130 [PF09903] (1-83)